Protein AF-A0A346Y4W9-F1 (afdb_monomer_lite)

pLDDT: mean 79.83, std 16.15, range [45.88, 97.44]

Foldseek 3Di:
DDLVVLCVVFDPDDDDDDDDDCVVCVVVCVVVVPPAPPKDWDVDDDDIFIDHDPCPDSVCVCVRRVHDRDPPDDPCDDDDDDDDDDDDDD

Radius of gyration: 22.97 Å; chains: 1; bounding box: 52×39×70 Å

Sequence (90 aa):
MNLRRIVEHELHMPFELDIIDVLERPDLAEDALILATPTLVKESPLPGRRLIGDLSDTHRVMAGLHLPATSPSEPAGGSDPAGGSDEVRT

Secondary structure (DSSP, 8-state):
--HHHHHHHH--S--------TTT-HHHHHHTT--SSSEEEE-SSSSPEEEES----HHHHHHHHT------PPP---------------

InterPro domains:
  IPR011649 KaiB domain [PF07689] (2-65)
  IPR011649 KaiB domain [SM01248] (1-67)
  IPR036249 Thioredoxin-like superfamily [SSF52833] (2-67)
  IPR039022 Circadian clock protein KaiB-like [PTHR41709] (2-69)

Structure (mmCIF, N/CA/C/O backbone):
data_AF-A0A346Y4W9-F1
#
_entry.id   AF-A0A346Y4W9-F1
#
loop_
_atom_site.group_PDB
_atom_site.id
_atom_site.type_symbol
_atom_site.la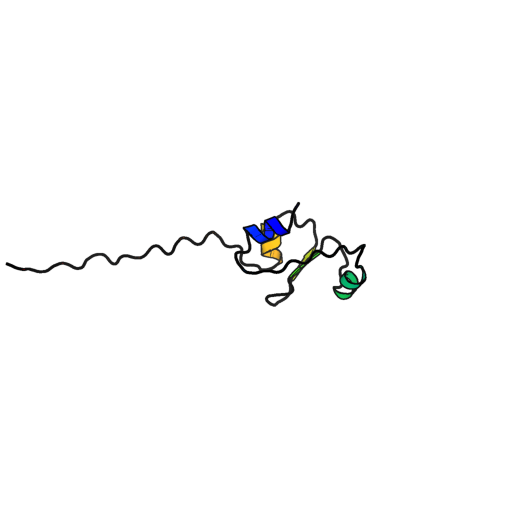bel_atom_id
_atom_site.label_alt_id
_atom_site.label_comp_id
_atom_site.label_asym_id
_atom_site.label_entity_id
_atom_site.label_seq_id
_atom_site.pdbx_PDB_ins_code
_atom_site.Cartn_x
_atom_site.Cartn_y
_atom_site.Cartn_z
_atom_site.occupancy
_atom_site.B_iso_or_equiv
_atom_site.auth_seq_id
_atom_site.auth_comp_id
_atom_site.auth_asym_id
_atom_site.auth_atom_id
_atom_site.pdbx_PDB_model_num
ATOM 1 N N . MET A 1 1 ? 9.352 11.334 -2.377 1.00 56.78 1 MET A N 1
ATOM 2 C CA . MET A 1 1 ? 9.872 10.314 -3.315 1.00 56.78 1 MET A CA 1
ATOM 3 C C . MET A 1 1 ? 8.711 9.809 -4.160 1.00 56.78 1 MET A C 1
ATOM 5 O O . MET A 1 1 ? 7.608 9.787 -3.635 1.00 56.78 1 MET A O 1
ATOM 9 N N . ASN A 1 2 ? 8.908 9.477 -5.438 1.00 75.06 2 ASN A N 1
ATOM 10 C CA . ASN A 1 2 ? 7.807 9.076 -6.324 1.00 75.06 2 ASN A CA 1
ATOM 11 C C . ASN A 1 2 ? 7.861 7.560 -6.586 1.00 75.06 2 ASN A C 1
ATOM 13 O O . ASN A 1 2 ? 8.722 7.116 -7.345 1.00 75.06 2 ASN A O 1
ATOM 17 N N . LEU A 1 3 ? 6.969 6.789 -5.946 1.00 77.19 3 LEU A N 1
ATOM 18 C CA . LEU A 1 3 ? 6.887 5.328 -6.090 1.00 77.19 3 LEU A CA 1
ATOM 19 C C . LEU A 1 3 ? 6.658 4.920 -7.549 1.00 77.19 3 LEU A C 1
ATOM 21 O O . LEU A 1 3 ? 7.287 3.979 -8.020 1.00 77.19 3 LEU A O 1
ATOM 25 N N . ARG A 1 4 ? 5.836 5.683 -8.281 1.00 80.69 4 ARG A N 1
ATOM 26 C CA . ARG A 1 4 ? 5.584 5.462 -9.708 1.00 80.69 4 ARG A CA 1
ATOM 27 C C . ARG A 1 4 ? 6.888 5.398 -10.494 1.00 80.69 4 ARG A C 1
ATOM 29 O O . ARG A 1 4 ? 7.113 4.436 -11.206 1.00 80.69 4 ARG A O 1
ATOM 36 N N . ARG A 1 5 ? 7.783 6.368 -10.288 1.00 80.31 5 ARG A N 1
ATOM 37 C CA . ARG A 1 5 ? 9.074 6.413 -10.987 1.00 80.31 5 ARG A CA 1
ATOM 38 C C . ARG A 1 5 ? 9.925 5.175 -10.689 1.00 80.31 5 ARG A C 1
ATOM 40 O O . ARG A 1 5 ? 10.582 4.661 -11.579 1.00 80.31 5 ARG A O 1
ATOM 47 N N . ILE A 1 6 ? 9.925 4.710 -9.443 1.00 74.50 6 ILE A N 1
ATOM 48 C CA . ILE A 1 6 ? 10.690 3.523 -9.041 1.00 74.50 6 ILE A CA 1
ATOM 49 C C . ILE A 1 6 ? 10.160 2.276 -9.744 1.00 74.50 6 ILE A C 1
ATOM 51 O O . ILE A 1 6 ? 10.923 1.536 -10.350 1.00 74.50 6 ILE A O 1
ATOM 55 N N . VAL A 1 7 ? 8.847 2.082 -9.692 1.00 75.94 7 VAL A N 1
ATOM 56 C CA . VAL A 1 7 ? 8.169 0.947 -10.318 1.00 75.94 7 VAL A CA 1
ATOM 57 C C . VAL A 1 7 ? 8.349 0.998 -11.840 1.00 75.94 7 VAL A C 1
ATOM 59 O O . VAL A 1 7 ? 8.703 -0.014 -12.420 1.00 75.94 7 VAL A O 1
ATOM 62 N N . GLU A 1 8 ? 8.215 2.163 -12.482 1.00 81.12 8 GLU A N 1
ATOM 63 C CA . GLU A 1 8 ? 8.381 2.329 -13.939 1.00 81.12 8 GLU A CA 1
ATOM 64 C C . GLU A 1 8 ? 9.797 2.017 -14.440 1.00 81.12 8 GLU A C 1
ATOM 66 O O . GLU A 1 8 ? 9.947 1.505 -15.546 1.00 81.12 8 GLU A O 1
ATOM 71 N N . HIS A 1 9 ? 10.837 2.321 -13.658 1.00 82.31 9 HIS A N 1
ATOM 72 C CA . HIS A 1 9 ? 12.215 2.023 -14.061 1.00 82.31 9 HIS A CA 1
ATOM 73 C C . HIS A 1 9 ? 12.594 0.548 -13.887 1.00 82.31 9 HIS A C 1
ATOM 75 O O . HIS A 1 9 ? 13.456 0.059 -14.612 1.00 82.31 9 HIS A O 1
ATOM 81 N N . GLU A 1 10 ? 11.974 -0.158 -12.940 1.00 81.44 10 GLU A N 1
ATOM 82 C CA . GLU A 1 10 ? 12.360 -1.530 -12.590 1.00 81.44 10 GLU A CA 1
ATOM 83 C C . GLU A 1 10 ? 11.410 -2.588 -13.163 1.00 81.44 10 GLU A C 1
ATOM 85 O O . GLU A 1 10 ? 11.852 -3.657 -13.600 1.00 81.44 10 GLU A O 1
ATOM 90 N N . LEU A 1 11 ? 10.099 -2.314 -13.183 1.00 80.81 11 LEU A N 1
ATOM 91 C CA . LEU A 1 11 ? 9.111 -3.214 -13.767 1.00 80.81 11 LEU A CA 1
ATOM 92 C C . LEU A 1 11 ? 9.061 -3.028 -15.276 1.00 80.81 11 LEU A C 1
ATOM 94 O O . LEU A 1 11 ? 8.445 -2.113 -15.811 1.00 80.81 11 LEU A O 1
ATOM 98 N N . HIS A 1 12 ? 9.617 -4.011 -15.967 1.00 78.62 12 HIS A N 1
ATOM 99 C CA . HIS A 1 12 ? 9.552 -4.130 -17.419 1.00 78.62 12 HIS A CA 1
ATOM 100 C C . HIS A 1 12 ? 8.302 -4.905 -17.873 1.00 78.62 12 HIS A C 1
ATOM 102 O O . HIS A 1 12 ? 8.327 -5.632 -18.863 1.00 78.62 12 HIS A O 1
ATOM 108 N N . MET A 1 13 ? 7.208 -4.792 -17.118 1.00 80.88 13 MET A N 1
ATOM 109 C CA . MET A 1 13 ? 5.932 -5.446 -17.398 1.00 80.88 13 MET A CA 1
ATOM 110 C C . MET A 1 13 ? 4.781 -4.454 -17.211 1.00 80.88 13 MET A C 1
ATOM 112 O O . MET A 1 13 ? 4.919 -3.522 -16.419 1.00 80.88 13 MET A O 1
ATOM 116 N N . PRO A 1 14 ? 3.645 -4.641 -17.905 1.00 84.69 14 PRO A N 1
ATOM 117 C CA . PRO A 1 14 ? 2.466 -3.821 -17.673 1.00 84.69 14 PRO A CA 1
ATOM 118 C C . PRO A 1 14 ? 2.047 -3.898 -16.205 1.00 84.69 14 PRO A C 1
ATOM 120 O O . PRO A 1 14 ? 1.976 -4.987 -15.631 1.00 84.69 14 PRO A O 1
ATOM 123 N N . PHE A 1 15 ? 1.771 -2.744 -15.611 1.00 87.44 15 PHE A N 1
ATOM 124 C CA . PHE A 1 15 ? 1.284 -2.644 -14.245 1.00 87.44 15 PHE A CA 1
ATOM 125 C C . PHE A 1 15 ? 0.254 -1.521 -14.148 1.00 87.44 15 PHE A C 1
ATOM 127 O O . PHE A 1 15 ? 0.277 -0.559 -14.918 1.00 87.44 15 PHE A O 1
ATOM 134 N N . GLU A 1 16 ? -0.616 -1.641 -13.156 1.00 90.88 16 GLU A N 1
ATOM 135 C CA . GLU A 1 16 ? -1.511 -0.579 -12.718 1.00 90.88 16 GLU A CA 1
ATOM 136 C C . GLU A 1 16 ? -1.105 -0.175 -11.298 1.00 90.88 16 GLU A C 1
ATOM 138 O O . GLU A 1 16 ? -0.663 -1.010 -10.505 1.00 90.88 16 GLU A O 1
ATOM 143 N N . LEU A 1 17 ? -1.161 1.126 -11.007 1.00 90.00 17 LEU A N 1
ATOM 144 C CA . LEU A 1 17 ? -0.776 1.682 -9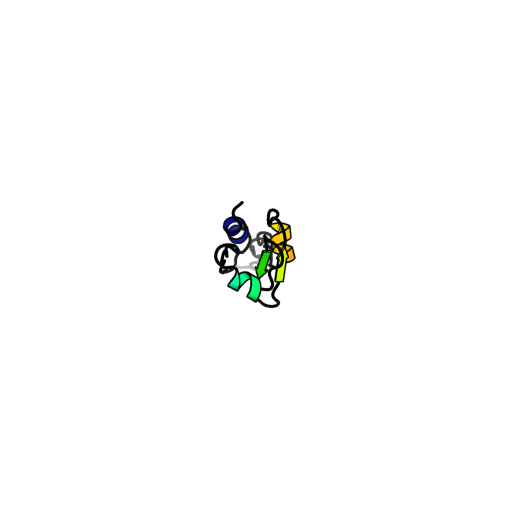.713 1.00 90.00 17 LEU A CA 1
ATOM 145 C C . LEU A 1 17 ? -1.832 2.678 -9.254 1.00 90.00 17 LEU A C 1
ATOM 147 O O . LEU A 1 17 ? -1.910 3.785 -9.795 1.00 90.00 17 LEU A O 1
ATOM 151 N N . ASP A 1 18 ? -2.535 2.302 -8.193 1.00 91.62 18 ASP A N 1
ATOM 152 C CA . ASP A 1 18 ? -3.493 3.152 -7.503 1.00 91.62 18 ASP A CA 1
ATOM 153 C C . ASP A 1 18 ? -2.886 3.696 -6.209 1.00 91.62 18 ASP A C 1
ATOM 155 O O . ASP A 1 18 ? -2.336 2.961 -5.387 1.00 91.62 18 ASP A O 1
ATOM 159 N N . ILE A 1 19 ? -2.969 5.017 -6.037 1.00 91.31 19 ILE A N 1
ATOM 160 C CA . ILE A 1 19 ? -2.542 5.702 -4.816 1.00 91.31 19 ILE A CA 1
ATOM 161 C C . ILE A 1 19 ? -3.800 6.088 -4.054 1.00 91.31 19 ILE A C 1
ATOM 163 O O . ILE A 1 19 ? -4.586 6.911 -4.520 1.00 91.31 19 ILE A O 1
ATOM 167 N N . ILE A 1 20 ? -3.969 5.491 -2.879 1.00 92.94 20 ILE A N 1
ATOM 168 C CA . ILE A 1 20 ? -5.107 5.739 -2.000 1.00 92.94 20 ILE A CA 1
ATOM 169 C C . ILE A 1 20 ? -4.620 6.589 -0.832 1.00 92.94 20 ILE A C 1
ATOM 171 O O . ILE A 1 20 ? -3.752 6.162 -0.066 1.00 92.94 20 ILE A O 1
ATOM 175 N N . ASP A 1 21 ? -5.186 7.785 -0.688 1.00 94.19 21 ASP A N 1
ATOM 176 C CA . ASP A 1 21 ? -5.044 8.555 0.542 1.00 94.19 21 ASP A CA 1
ATOM 177 C C . ASP A 1 21 ? -6.025 8.004 1.584 1.00 94.19 21 ASP A C 1
ATOM 179 O O . ASP A 1 21 ? -7.243 8.091 1.426 1.00 94.19 21 ASP A O 1
ATOM 183 N N . VAL A 1 22 ? -5.489 7.417 2.654 1.00 94.88 22 VAL A N 1
ATOM 184 C CA . VAL A 1 22 ? -6.289 6.805 3.723 1.00 94.88 22 VAL A CA 1
ATOM 185 C C . VAL A 1 22 ? -7.094 7.829 4.527 1.00 94.88 22 VAL A C 1
ATOM 187 O O . VAL A 1 22 ? -8.054 7.452 5.192 1.00 94.88 22 VAL A O 1
ATOM 190 N N . LEU A 1 23 ? -6.711 9.110 4.492 1.00 95.50 23 LEU A N 1
ATOM 191 C CA . LEU A 1 23 ? -7.452 10.187 5.145 1.00 95.50 23 LEU A CA 1
ATOM 192 C C . LEU A 1 23 ? -8.679 10.591 4.322 1.00 95.50 23 LEU A C 1
ATOM 194 O O . LEU A 1 23 ? -9.694 10.982 4.894 1.00 95.50 23 LEU A O 1
ATOM 198 N N . GLU A 1 24 ? -8.599 10.474 2.994 1.00 97.44 24 GLU A N 1
ATOM 199 C CA . GLU A 1 24 ? -9.716 10.755 2.086 1.00 97.44 24 GLU A CA 1
ATOM 200 C C . GLU A 1 24 ? -10.630 9.538 1.889 1.00 97.44 24 GLU A C 1
ATOM 202 O O . GLU A 1 24 ? -11.845 9.688 1.756 1.00 97.44 24 GLU A O 1
ATOM 207 N N . ARG A 1 25 ? -10.052 8.329 1.869 1.00 96.44 25 ARG A N 1
ATOM 208 C CA . ARG A 1 25 ? -10.729 7.048 1.602 1.00 96.44 25 ARG A CA 1
ATOM 209 C C . ARG A 1 25 ? -10.427 6.000 2.688 1.00 96.44 25 ARG A C 1
ATOM 211 O O . ARG A 1 25 ? -9.801 4.976 2.396 1.00 96.44 25 ARG A O 1
ATOM 218 N N . PRO A 1 26 ? -10.844 6.235 3.947 1.00 96.06 26 PRO A N 1
ATOM 219 C CA . PRO A 1 26 ? -10.601 5.299 5.047 1.00 96.06 26 PRO A CA 1
ATOM 220 C C . PRO A 1 26 ? -11.316 3.952 4.859 1.00 96.06 26 PRO A C 1
ATOM 222 O O . PRO A 1 26 ? -10.819 2.939 5.341 1.00 96.06 26 PRO A O 1
ATOM 225 N N . ASP A 1 27 ? -12.426 3.929 4.113 1.00 97.25 27 ASP A N 1
ATOM 226 C CA . ASP A 1 27 ? -13.184 2.726 3.746 1.00 97.25 27 ASP A CA 1
ATOM 227 C C . ASP A 1 27 ? -12.301 1.685 3.045 1.00 97.25 27 ASP A C 1
ATOM 229 O O . ASP A 1 27 ? -12.229 0.531 3.461 1.00 97.25 27 ASP A O 1
ATOM 233 N N . LEU A 1 28 ? -11.540 2.117 2.036 1.00 95.88 28 LEU A N 1
ATOM 234 C CA . LEU A 1 28 ? -10.658 1.228 1.277 1.00 95.88 28 LEU A CA 1
ATOM 235 C C . LEU A 1 28 ? -9.489 0.713 2.123 1.00 95.88 28 LEU A C 1
ATOM 237 O O . LEU A 1 28 ? -9.019 -0.408 1.931 1.00 95.88 28 LEU A O 1
ATOM 241 N N . ALA A 1 29 ? -9.004 1.531 3.059 1.00 95.00 29 ALA A N 1
ATOM 242 C CA . ALA A 1 29 ? -7.944 1.135 3.976 1.00 95.00 29 ALA A CA 1
ATOM 243 C C . ALA A 1 29 ? -8.432 0.069 4.969 1.00 95.00 29 ALA A C 1
ATOM 245 O O . ALA A 1 29 ? -7.702 -0.886 5.242 1.00 95.00 29 ALA A O 1
ATOM 246 N N . GLU A 1 30 ? -9.659 0.207 5.477 1.00 95.44 30 GLU A N 1
ATOM 247 C CA . GLU A 1 30 ? -10.294 -0.763 6.372 1.00 95.44 30 GLU A CA 1
ATOM 248 C C . GLU A 1 30 ? -10.560 -2.095 5.663 1.00 95.44 30 GLU A C 1
ATOM 250 O O . GLU A 1 30 ? -10.122 -3.138 6.156 1.00 95.44 30 GLU A O 1
ATOM 255 N N . ASP A 1 31 ? -11.159 -2.063 4.469 1.00 95.44 31 ASP A N 1
ATOM 256 C CA . ASP A 1 31 ? -11.413 -3.256 3.649 1.00 95.44 31 ASP A CA 1
ATOM 257 C C . ASP A 1 31 ? -10.114 -4.008 3.322 1.00 95.44 31 ASP A C 1
ATOM 259 O O . ASP A 1 31 ? -10.051 -5.242 3.329 1.00 95.44 31 ASP A O 1
ATOM 263 N N . ALA A 1 32 ? -9.032 -3.263 3.085 1.00 93.25 32 ALA A N 1
ATOM 264 C CA . ALA A 1 32 ? -7.711 -3.822 2.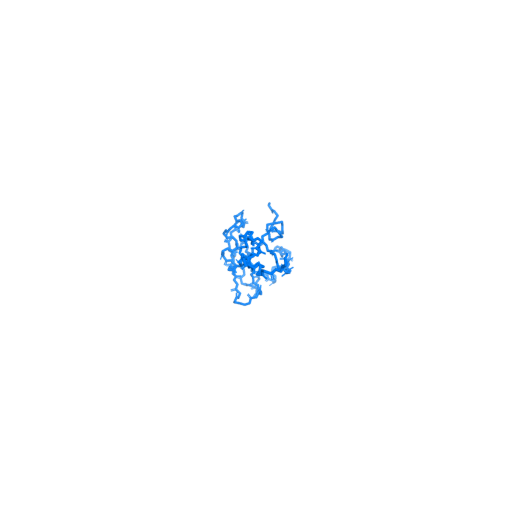849 1.00 93.25 32 ALA A CA 1
ATOM 265 C C . ALA A 1 32 ? -6.940 -4.166 4.139 1.00 93.25 32 ALA A C 1
ATOM 267 O O . ALA A 1 32 ? -5.802 -4.633 4.030 1.00 93.25 32 ALA A O 1
ATOM 268 N N . LEU A 1 33 ? -7.518 -3.990 5.333 1.00 94.50 33 LEU A N 1
ATOM 269 C CA . LEU A 1 33 ? -6.900 -4.238 6.644 1.00 94.50 33 LEU A CA 1
ATOM 270 C C . LEU A 1 33 ? -5.559 -3.504 6.835 1.00 94.50 33 LEU A C 1
ATOM 272 O O . LEU A 1 33 ? -4.574 -4.062 7.332 1.00 94.50 33 LEU A O 1
ATOM 276 N N . ILE A 1 34 ? -5.497 -2.245 6.407 1.00 95.19 34 ILE A N 1
ATOM 277 C CA . ILE A 1 34 ? -4.306 -1.404 6.513 1.00 95.19 34 ILE A CA 1
ATOM 278 C C . ILE A 1 34 ? -4.210 -0.832 7.929 1.00 95.19 34 ILE A C 1
ATOM 280 O O . ILE A 1 34 ? -4.915 0.100 8.297 1.00 95.19 34 ILE A O 1
ATOM 284 N N . LEU A 1 35 ? -3.293 -1.385 8.724 1.00 92.81 35 LEU A N 1
ATOM 285 C CA . LEU A 1 35 ? -3.051 -0.951 10.108 1.00 92.81 35 LEU A CA 1
ATOM 286 C C . LEU A 1 35 ? -1.972 0.130 10.235 1.00 92.81 35 LEU A C 1
ATOM 288 O O . LEU A 1 35 ? -1.830 0.747 11.288 1.00 92.81 35 LEU A O 1
ATOM 292 N N . ALA A 1 36 ? -1.172 0.326 9.188 1.00 93.56 36 ALA A N 1
ATOM 293 C CA . ALA A 1 36 ? -0.060 1.262 9.186 1.00 93.56 36 ALA A CA 1
ATOM 294 C C . ALA A 1 36 ? 0.114 1.895 7.806 1.00 93.56 36 ALA A C 1
ATOM 296 O O . ALA A 1 36 ? -0.122 1.264 6.776 1.00 93.56 36 ALA A O 1
ATOM 297 N N . THR A 1 37 ? 0.590 3.132 7.787 1.00 92.75 37 THR A N 1
ATOM 298 C CA . THR A 1 37 ? 0.974 3.841 6.565 1.00 92.75 37 THR A CA 1
ATOM 299 C C . THR A 1 37 ? 2.456 4.216 6.613 1.00 92.75 37 THR A C 1
ATOM 301 O O . THR A 1 37 ? 2.933 4.591 7.687 1.00 92.75 37 THR A O 1
ATOM 304 N N . PRO A 1 38 ? 3.181 4.180 5.480 1.00 92.19 38 PRO A N 1
ATOM 305 C CA . PRO A 1 38 ? 2.728 3.748 4.154 1.00 92.19 38 PRO A CA 1
ATOM 306 C C . PRO A 1 38 ? 2.634 2.215 4.041 1.00 92.19 38 PRO A C 1
ATOM 308 O O . PRO A 1 38 ? 3.487 1.505 4.576 1.00 92.19 38 PRO A O 1
ATOM 311 N N . THR A 1 39 ? 1.630 1.715 3.309 1.00 93.62 39 THR A N 1
ATOM 312 C CA . THR A 1 39 ? 1.522 0.298 2.920 1.00 93.62 39 THR A CA 1
ATOM 313 C C . THR A 1 39 ? 1.362 0.183 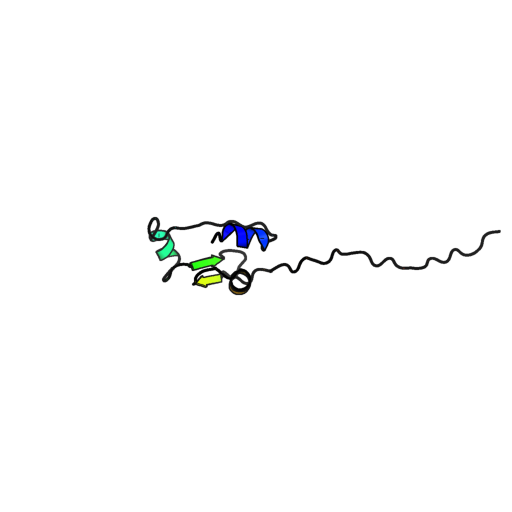1.410 1.00 93.62 39 THR A C 1
ATOM 315 O O . THR A 1 39 ? 0.522 0.853 0.819 1.00 93.62 39 THR A O 1
ATOM 318 N N . LEU A 1 40 ? 2.148 -0.699 0.798 1.00 93.06 40 LEU A N 1
ATOM 319 C CA . LEU A 1 40 ? 2.037 -1.081 -0.604 1.00 93.06 40 LEU A CA 1
ATOM 320 C C . LEU A 1 40 ? 1.483 -2.502 -0.706 1.00 93.06 40 LEU A C 1
ATOM 322 O O . LEU A 1 40 ? 1.972 -3.410 -0.030 1.00 93.06 40 LEU A O 1
ATOM 326 N N . VAL A 1 41 ? 0.481 -2.698 -1.559 1.00 92.94 41 VAL A N 1
ATOM 327 C CA . VAL A 1 41 ? -0.176 -3.990 -1.781 1.00 92.94 41 VAL A CA 1
ATOM 328 C C . VAL A 1 41 ? 0.003 -4.394 -3.241 1.00 92.94 41 VAL A C 1
ATOM 330 O O . VAL A 1 41 ? -0.320 -3.630 -4.141 1.00 92.94 41 VAL A O 1
ATOM 333 N N . LYS A 1 42 ? 0.515 -5.605 -3.477 1.00 92.25 42 LYS A N 1
ATOM 334 C CA . LYS A 1 42 ? 0.485 -6.263 -4.785 1.00 92.25 42 LYS A CA 1
ATOM 335 C C . LYS A 1 42 ? -0.710 -7.204 -4.816 1.00 92.25 42 LYS A C 1
ATOM 337 O O . LYS A 1 42 ? -0.692 -8.228 -4.128 1.00 92.25 42 LYS A O 1
ATOM 342 N N . GLU A 1 43 ? -1.698 -6.882 -5.636 1.00 92.50 43 GLU A N 1
ATOM 343 C CA . GLU A 1 43 ? -2.885 -7.718 -5.839 1.00 92.50 43 GLU A CA 1
ATOM 344 C C . GLU A 1 43 ? -2.647 -8.810 -6.885 1.00 92.50 43 GLU A C 1
ATOM 346 O O . GLU A 1 43 ? -3.064 -9.955 -6.704 1.00 92.50 43 GLU A O 1
ATOM 351 N N . SER A 1 44 ? -1.899 -8.487 -7.944 1.00 89.75 44 SER A N 1
ATOM 352 C CA . SER A 1 44 ? -1.568 -9.413 -9.024 1.00 89.75 44 SER A CA 1
ATOM 353 C C . SER A 1 44 ? -0.121 -9.230 -9.521 1.00 89.75 44 SER A C 1
ATOM 355 O O . SER A 1 44 ? 0.464 -8.162 -9.333 1.00 89.75 44 SER A O 1
ATOM 357 N N . PRO A 1 45 ? 0.503 -10.273 -10.104 1.00 87.69 45 PRO A N 1
ATOM 358 C CA . PRO A 1 45 ? 0.035 -11.660 -10.157 1.00 87.69 45 PRO A CA 1
ATOM 359 C C . PRO A 1 45 ? 0.042 -12.319 -8.769 1.00 87.69 45 PRO A C 1
ATOM 361 O O . PRO A 1 45 ? 0.807 -11.926 -7.881 1.00 87.69 45 PRO A O 1
ATOM 364 N N . LEU A 1 46 ? -0.800 -13.337 -8.577 1.00 89.56 46 LEU A N 1
ATOM 365 C CA . LEU A 1 46 ? -0.857 -14.095 -7.326 1.00 89.56 46 LEU A CA 1
ATOM 366 C C . LEU A 1 46 ? 0.467 -14.843 -7.054 1.00 89.56 46 LEU A C 1
ATOM 368 O O . LEU A 1 46 ? 1.164 -15.220 -7.996 1.00 89.56 46 LEU A O 1
ATOM 372 N N . PRO A 1 47 ? 0.815 -15.103 -5.780 1.00 91.00 47 PRO A N 1
ATOM 373 C CA . PRO A 1 47 ? 0.095 -14.704 -4.570 1.00 91.00 47 PRO A CA 1
ATOM 374 C C . PRO A 1 47 ? 0.276 -13.215 -4.245 1.00 91.00 47 PRO A C 1
ATOM 376 O O . PRO A 1 47 ? 1.338 -12.635 -4.501 1.00 91.00 47 PRO A O 1
ATOM 379 N N . GLY A 1 48 ? -0.749 -12.618 -3.632 1.00 92.12 48 GLY A N 1
ATOM 380 C CA . GLY A 1 48 ? -0.697 -11.235 -3.163 1.00 92.12 48 GLY A CA 1
ATOM 381 C C . GLY A 1 48 ? 0.410 -11.004 -2.126 1.00 92.12 48 GLY A C 1
ATOM 382 O O . GLY A 1 48 ? 0.829 -11.924 -1.407 1.00 92.12 48 GLY A O 1
ATOM 383 N N . ARG A 1 49 ? 0.926 -9.773 -2.072 1.00 93.81 49 ARG A N 1
ATOM 384 C CA . ARG A 1 49 ? 2.007 -9.358 -1.158 1.00 93.81 49 ARG A CA 1
ATOM 385 C C . ARG A 1 49 ? 1.723 -7.980 -0.578 1.00 93.81 49 ARG A C 1
ATOM 387 O O . ARG A 1 49 ? 1.066 -7.169 -1.218 1.00 93.81 49 ARG A O 1
ATOM 394 N N . ARG A 1 50 ? 2.228 -7.721 0.629 1.00 93.12 50 ARG A N 1
ATOM 395 C CA . ARG A 1 50 ? 2.100 -6.431 1.317 1.00 93.12 50 ARG A CA 1
ATOM 396 C C . ARG A 1 50 ? 3.451 -6.013 1.875 1.00 93.12 50 ARG A C 1
ATOM 398 O O . ARG A 1 50 ? 4.186 -6.858 2.383 1.00 93.12 50 ARG A O 1
ATOM 405 N N . LEU A 1 51 ? 3.756 -4.726 1.793 1.00 92.19 51 LEU A N 1
ATOM 406 C CA . LEU A 1 51 ? 4.972 -4.129 2.327 1.00 92.19 51 LEU A CA 1
ATOM 407 C C . LEU A 1 51 ? 4.614 -2.863 3.101 1.00 92.19 51 LEU A C 1
ATOM 409 O O . LEU A 1 51 ? 3.949 -1.986 2.561 1.00 92.19 51 LEU A O 1
ATOM 413 N N . ILE A 1 52 ? 5.074 -2.771 4.347 1.00 92.31 52 ILE A N 1
ATOM 414 C CA . ILE A 1 52 ? 4.867 -1.612 5.225 1.00 92.31 52 ILE A CA 1
ATOM 415 C C . ILE A 1 52 ? 6.205 -0.887 5.383 1.00 92.31 52 ILE A C 1
ATOM 417 O O . ILE A 1 52 ? 7.223 -1.536 5.633 1.00 92.31 52 ILE A O 1
ATOM 421 N N . GLY A 1 53 ? 6.211 0.441 5.264 1.00 87.69 53 GLY A N 1
ATOM 422 C CA . GLY A 1 53 ? 7.400 1.266 5.492 1.00 87.69 53 GLY A CA 1
ATOM 423 C C . GLY A 1 53 ? 7.534 2.423 4.509 1.00 87.69 53 GLY A C 1
ATOM 424 O O . GLY A 1 53 ? 6.630 2.702 3.733 1.00 87.69 53 GLY A O 1
ATOM 425 N N . ASP A 1 54 ? 8.681 3.101 4.534 1.00 82.38 54 ASP A N 1
ATOM 426 C CA . ASP A 1 54 ? 8.931 4.339 3.777 1.00 82.38 54 ASP A CA 1
ATOM 427 C C . ASP A 1 54 ? 9.043 4.170 2.247 1.00 82.38 54 ASP A C 1
ATOM 429 O O . ASP A 1 54 ? 9.145 5.167 1.530 1.00 82.38 54 ASP A O 1
ATOM 433 N N . LEU A 1 55 ? 9.015 2.924 1.752 1.00 85.31 55 LEU A N 1
ATOM 434 C CA . LEU A 1 55 ? 9.144 2.538 0.340 1.00 85.31 55 LEU A CA 1
ATOM 435 C C . LEU A 1 55 ? 10.355 3.183 -0.366 1.00 85.31 55 LEU A C 1
ATOM 437 O O . LEU A 1 55 ? 10.345 3.301 -1.588 1.00 85.31 55 LEU A O 1
ATOM 441 N N . SER A 1 56 ? 11.372 3.613 0.396 1.00 83.56 56 SER A N 1
ATOM 442 C CA . SER A 1 56 ? 12.512 4.411 -0.081 1.00 83.56 56 SER A CA 1
ATOM 443 C C . SER A 1 56 ? 13.511 3.618 -0.923 1.00 83.56 56 SER A C 1
ATOM 445 O O . SER A 1 56 ? 14.116 4.143 -1.857 1.00 83.56 56 SER A O 1
ATOM 447 N N . ASP A 1 57 ? 13.654 2.339 -0.593 1.00 84.88 57 ASP A N 1
ATOM 448 C CA . ASP A 1 57 ? 14.595 1.413 -1.202 1.00 84.88 57 ASP A CA 1
ATOM 449 C C . ASP A 1 57 ? 13.883 0.531 -2.229 1.00 84.88 57 ASP A C 1
ATOM 451 O O . ASP A 1 57 ? 13.167 -0.418 -1.895 1.00 84.88 57 ASP A O 1
ATOM 455 N N . THR A 1 58 ? 14.126 0.846 -3.496 1.00 84.81 58 THR A N 1
ATOM 456 C CA . THR A 1 58 ? 13.633 0.115 -4.659 1.00 84.81 58 THR A CA 1
ATOM 457 C C . THR A 1 58 ? 13.889 -1.388 -4.584 1.00 84.81 58 THR A C 1
ATOM 459 O O . THR A 1 58 ? 12.979 -2.181 -4.817 1.00 84.81 58 THR A O 1
ATOM 462 N N . HIS A 1 59 ? 15.104 -1.806 -4.230 1.00 85.00 59 HIS A N 1
ATOM 463 C CA . HIS A 1 59 ? 15.467 -3.219 -4.217 1.00 85.00 59 HIS A CA 1
ATOM 464 C C . HIS A 1 59 ? 14.686 -3.966 -3.129 1.00 85.00 59 HIS A C 1
ATOM 466 O O . HIS A 1 59 ? 14.182 -5.069 -3.354 1.00 85.00 59 HIS A O 1
ATOM 472 N N . ARG A 1 60 ? 14.506 -3.338 -1.960 1.00 86.94 60 ARG A N 1
ATOM 473 C CA . ARG A 1 60 ? 13.657 -3.882 -0.888 1.00 86.94 60 ARG A CA 1
ATOM 474 C C . ARG A 1 60 ? 12.186 -3.941 -1.284 1.00 86.94 60 ARG A C 1
ATOM 476 O O . ARG A 1 60 ? 11.518 -4.906 -0.916 1.00 86.94 60 ARG A O 1
ATOM 483 N N . VAL A 1 61 ? 11.690 -2.958 -2.036 1.00 88.56 61 VAL A N 1
ATOM 484 C CA . VAL A 1 61 ? 10.320 -2.970 -2.569 1.00 88.56 61 VAL A CA 1
ATOM 485 C C . VAL A 1 61 ? 10.126 -4.146 -3.526 1.00 88.56 61 VAL A C 1
ATOM 487 O O . VAL A 1 61 ? 9.234 -4.966 -3.307 1.00 88.56 61 VAL A O 1
ATOM 490 N N . MET A 1 62 ? 10.998 -4.292 -4.525 1.00 87.62 62 MET A N 1
ATOM 491 C CA . MET A 1 62 ? 10.917 -5.373 -5.514 1.00 87.62 62 MET A CA 1
ATOM 492 C C . MET A 1 62 ? 11.006 -6.757 -4.860 1.00 87.62 62 MET A C 1
ATOM 494 O O . MET A 1 62 ? 10.168 -7.626 -5.118 1.00 87.62 62 MET A O 1
ATOM 498 N N . ALA A 1 63 ? 11.961 -6.940 -3.942 1.00 88.31 63 ALA A N 1
ATOM 499 C CA . ALA A 1 63 ? 12.121 -8.182 -3.195 1.00 88.31 63 ALA A CA 1
ATOM 500 C C . ALA A 1 63 ? 10.906 -8.480 -2.297 1.00 88.31 63 ALA A C 1
ATOM 502 O O . ALA A 1 63 ? 10.384 -9.595 -2.307 1.00 88.31 63 ALA A O 1
ATOM 503 N N . GLY A 1 64 ? 10.405 -7.483 -1.558 1.00 88.50 64 GLY A N 1
ATOM 504 C CA . GLY A 1 64 ? 9.234 -7.631 -0.690 1.00 88.50 64 GLY A CA 1
ATOM 505 C C . GLY A 1 64 ? 7.978 -8.047 -1.461 1.00 88.50 64 GLY A C 1
ATOM 506 O O . GLY A 1 64 ? 7.225 -8.921 -1.023 1.00 88.50 64 GLY A O 1
ATOM 507 N N . LEU A 1 65 ? 7.793 -7.496 -2.662 1.00 88.69 65 LEU A N 1
ATOM 508 C CA . LEU A 1 65 ? 6.667 -7.825 -3.536 1.00 88.69 65 LEU A CA 1
ATOM 509 C C . LEU A 1 65 ? 6.865 -9.106 -4.364 1.00 88.69 65 LEU A C 1
ATOM 511 O O . LEU A 1 65 ? 5.917 -9.550 -5.017 1.00 88.69 65 LEU A O 1
ATOM 515 N N . HIS A 1 66 ? 8.044 -9.737 -4.288 1.00 87.88 66 HIS A N 1
ATOM 516 C CA . HIS A 1 66 ? 8.431 -10.884 -5.118 1.00 87.88 66 HIS A CA 1
ATOM 517 C C . HIS A 1 66 ? 8.254 -10.595 -6.614 1.00 87.88 66 HIS A C 1
ATOM 519 O O . HIS A 1 66 ? 7.721 -11.416 -7.363 1.00 87.88 66 HIS A O 1
ATOM 525 N N . LEU A 1 67 ? 8.648 -9.394 -7.031 1.00 84.56 67 LEU A N 1
ATOM 526 C CA . LEU A 1 67 ? 8.628 -8.994 -8.429 1.00 84.56 67 LEU A CA 1
ATOM 527 C C . LEU A 1 67 ? 10.000 -9.278 -9.047 1.00 84.56 67 LEU A C 1
ATOM 529 O O . LEU A 1 67 ? 11.016 -9.093 -8.373 1.00 84.56 67 LEU A O 1
ATOM 533 N N . PRO A 1 68 ? 10.053 -9.736 -10.307 1.00 75.62 68 PRO A N 1
ATOM 534 C CA . PRO A 1 68 ? 11.318 -9.906 -10.997 1.00 75.62 68 PRO A CA 1
ATOM 535 C C . PRO A 1 68 ? 11.962 -8.527 -11.170 1.00 75.62 68 PRO A C 1
ATOM 537 O O . PRO A 1 68 ? 11.484 -7.703 -11.944 1.00 75.62 68 PRO A O 1
ATOM 540 N N . ALA A 1 69 ? 13.036 -8.265 -10.427 1.00 64.88 69 ALA A N 1
ATOM 541 C CA . ALA A 1 69 ? 13.950 -7.184 -10.754 1.00 64.88 69 ALA A CA 1
ATOM 542 C C . ALA A 1 69 ? 14.806 -7.677 -11.926 1.00 64.88 69 ALA A C 1
ATOM 544 O O . ALA A 1 69 ? 15.568 -8.636 -11.787 1.00 64.88 69 ALA A O 1
ATOM 545 N N . THR A 1 70 ? 14.636 -7.085 -13.103 1.00 60.41 70 THR A N 1
ATOM 546 C CA . THR A 1 70 ? 15.473 -7.427 -14.254 1.00 60.41 70 THR A CA 1
ATOM 547 C C . THR A 1 70 ? 16.876 -6.888 -13.992 1.00 60.41 70 THR A C 1
ATOM 549 O O . THR A 1 70 ? 17.099 -5.681 -13.989 1.00 60.41 70 THR A O 1
ATOM 552 N N . SER A 1 71 ? 17.847 -7.788 -13.807 1.00 52.16 71 SER A N 1
ATOM 553 C CA . SER A 1 71 ? 19.209 -7.482 -14.257 1.00 52.16 71 SER A CA 1
ATOM 554 C C . SER A 1 71 ? 19.116 -7.300 -15.770 1.00 52.16 71 SER A C 1
ATOM 556 O O . SER A 1 71 ? 18.486 -8.162 -16.389 1.00 52.16 71 SER A O 1
ATOM 558 N N . PRO A 1 72 ? 19.648 -6.214 -16.363 1.00 52.41 72 PRO A N 1
ATOM 559 C CA . PRO A 1 72 ? 19.516 -5.955 -17.791 1.00 52.41 72 PRO A CA 1
ATOM 560 C C . PRO A 1 72 ? 19.927 -7.222 -18.527 1.00 52.41 72 PRO A C 1
ATOM 562 O O . PRO A 1 72 ? 21.064 -7.672 -18.402 1.00 52.41 72 PRO A O 1
ATOM 565 N N . SER A 1 73 ? 18.957 -7.849 -19.190 1.00 47.53 73 SER A N 1
ATOM 566 C CA . SER A 1 73 ? 19.170 -9.055 -19.969 1.00 47.53 73 SER A CA 1
ATOM 567 C C . SER A 1 73 ? 20.343 -8.790 -20.899 1.00 47.53 73 SER A C 1
ATOM 569 O O . SER A 1 73 ? 20.257 -7.886 -21.736 1.00 47.53 73 SER A O 1
ATOM 571 N N . GLU A 1 74 ? 21.432 -9.545 -20.737 1.00 47.72 74 GLU A N 1
ATOM 572 C CA . GLU A 1 74 ? 22.449 -9.630 -21.776 1.00 47.72 74 GLU A CA 1
ATOM 573 C C . GLU A 1 74 ? 21.719 -9.893 -23.096 1.00 47.72 74 GLU A C 1
ATOM 575 O O . GLU A 1 74 ? 20.826 -10.753 -23.144 1.00 47.72 74 GLU A O 1
ATOM 580 N N . PRO A 1 75 ? 22.016 -9.132 -24.160 1.00 49.03 75 PRO A N 1
ATOM 581 C CA . PRO A 1 75 ? 21.436 -9.433 -25.447 1.00 49.03 75 PRO A CA 1
ATOM 582 C C . PRO A 1 75 ? 21.862 -10.855 -25.799 1.00 49.03 75 PRO A C 1
ATOM 584 O O . PRO A 1 75 ? 23.046 -11.186 -25.739 1.00 49.03 75 PRO A O 1
ATOM 587 N N . ALA A 1 76 ? 20.888 -11.691 -26.152 1.00 55.44 76 ALA A N 1
ATOM 588 C CA . ALA A 1 76 ? 21.118 -12.968 -26.803 1.00 55.44 76 ALA A CA 1
ATOM 589 C C . ALA A 1 76 ? 21.876 -12.714 -28.123 1.00 55.44 76 ALA A C 1
ATOM 591 O O . ALA A 1 76 ? 21.278 -12.537 -29.181 1.00 55.44 76 ALA A O 1
ATOM 592 N N . GLY A 1 77 ? 23.199 -12.595 -28.030 1.00 51.62 77 GLY A N 1
ATOM 593 C CA . GLY A 1 77 ? 24.137 -12.451 -29.133 1.00 51.62 77 GLY A CA 1
ATOM 594 C C . GLY A 1 77 ? 24.623 -13.836 -29.525 1.00 51.62 77 GLY A C 1
ATOM 595 O O . GLY A 1 77 ? 25.171 -14.561 -28.698 1.00 51.62 77 GLY A O 1
ATOM 596 N N . GLY A 1 78 ? 24.327 -14.214 -30.764 1.00 53.53 78 GLY A N 1
ATOM 597 C CA . GLY A 1 78 ? 24.364 -15.582 -31.251 1.00 53.53 78 GLY A CA 1
ATOM 598 C C . GLY A 1 78 ? 25.706 -16.285 -31.087 1.00 53.53 78 GLY A C 1
ATOM 599 O O . GLY A 1 78 ? 26.773 -15.754 -31.381 1.00 53.53 78 GLY A O 1
ATOM 600 N N . SER A 1 79 ? 25.621 -17.550 -30.700 1.00 50.25 79 SER A N 1
ATOM 601 C CA . SER A 1 79 ? 26.599 -18.546 -31.104 1.00 50.25 79 SER A CA 1
ATOM 602 C C . SER A 1 79 ? 26.531 -18.695 -32.627 1.00 50.25 79 SER A C 1
ATOM 604 O O . SER A 1 79 ? 25.690 -19.435 -33.136 1.00 50.25 79 SER A O 1
ATOM 606 N N . ASP A 1 80 ? 27.396 -17.976 -33.340 1.00 57.56 80 ASP A N 1
ATOM 607 C CA . ASP A 1 80 ? 27.863 -18.374 -34.668 1.00 57.56 80 ASP A CA 1
ATOM 608 C C . ASP A 1 80 ? 28.570 -19.735 -34.531 1.00 57.56 80 ASP A C 1
ATOM 610 O O . ASP A 1 80 ? 29.583 -19.825 -33.825 1.00 57.56 80 ASP A O 1
ATOM 614 N N . PRO A 1 81 ? 28.098 -20.819 -35.173 1.00 56.50 81 PRO A N 1
ATOM 615 C CA . PRO A 1 81 ? 28.923 -21.998 -35.334 1.00 56.50 81 PRO A CA 1
ATOM 616 C C . PRO A 1 81 ? 29.939 -21.708 -36.442 1.00 56.50 81 PRO A C 1
ATOM 618 O O . PRO A 1 81 ? 29.614 -21.637 -37.627 1.00 56.50 81 PRO A O 1
ATOM 621 N N . ALA A 1 82 ? 31.190 -21.532 -36.033 1.00 54.31 82 ALA A N 1
ATOM 622 C CA . ALA A 1 82 ? 32.333 -21.513 -36.925 1.00 54.31 82 ALA A CA 1
ATOM 623 C C . ALA A 1 82 ? 32.395 -22.786 -37.793 1.00 54.31 82 ALA A C 1
ATOM 625 O O . ALA A 1 82 ? 32.257 -23.898 -37.286 1.00 54.31 82 ALA A O 1
ATOM 626 N N . GLY A 1 83 ? 32.731 -22.602 -39.074 1.00 49.09 83 GLY A N 1
ATOM 627 C CA . GLY A 1 83 ? 33.526 -23.573 -39.831 1.00 49.09 83 GLY A CA 1
ATOM 628 C C . GLY A 1 83 ? 32.769 -24.530 -40.750 1.00 49.09 83 GLY A C 1
ATOM 629 O O . GLY A 1 83 ? 32.782 -25.736 -40.527 1.00 49.09 83 GLY A O 1
ATOM 630 N N . GLY A 1 84 ? 32.201 -24.013 -41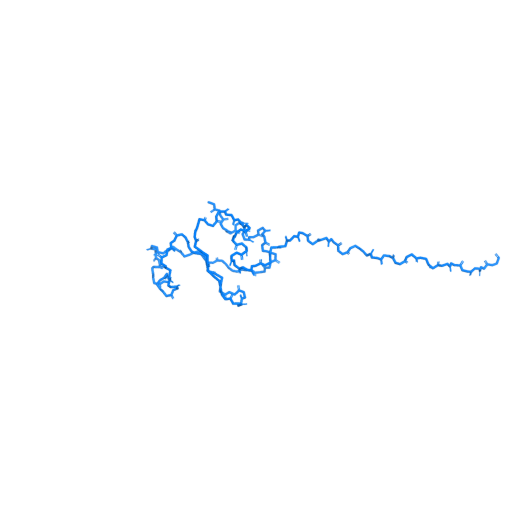.841 1.00 45.88 84 GLY A N 1
ATOM 631 C CA . GLY A 1 84 ? 32.008 -24.799 -43.061 1.00 45.88 84 GLY A CA 1
ATOM 632 C C . GLY A 1 84 ? 33.259 -24.694 -43.932 1.00 45.88 84 GLY A C 1
ATOM 633 O O . GLY A 1 84 ? 33.481 -23.666 -44.565 1.00 45.88 84 GLY A O 1
ATOM 634 N N . SER A 1 85 ? 34.096 -25.727 -43.915 1.00 57.03 85 SER A N 1
ATOM 635 C CA . SER A 1 85 ? 35.222 -25.896 -44.834 1.00 57.03 85 SER A CA 1
ATOM 636 C C . SER A 1 85 ? 34.683 -26.029 -46.259 1.00 57.03 85 SER A C 1
ATOM 638 O O . SER A 1 85 ? 33.987 -26.999 -46.555 1.00 57.03 85 SER A O 1
ATOM 640 N N . ASP A 1 86 ? 34.984 -25.067 -47.130 1.00 56.12 86 ASP A N 1
ATOM 641 C CA . ASP A 1 86 ? 34.730 -25.195 -48.566 1.00 56.12 86 ASP A CA 1
ATOM 642 C C . ASP A 1 86 ? 35.796 -26.129 -49.164 1.00 56.12 86 ASP A C 1
ATOM 644 O O . ASP A 1 86 ? 36.995 -25.831 -49.188 1.00 56.12 86 ASP A O 1
ATOM 648 N N . GLU A 1 87 ? 35.346 -27.323 -49.535 1.00 58.75 87 GLU A N 1
ATOM 649 C CA . GLU A 1 87 ? 36.110 -28.374 -50.186 1.00 58.75 87 GLU A CA 1
ATOM 650 C C . GLU A 1 87 ? 36.082 -28.143 -51.705 1.00 58.75 87 GLU A C 1
ATOM 652 O O . GLU A 1 87 ? 35.036 -28.221 -52.337 1.00 58.75 87 GLU A O 1
ATOM 657 N N . VAL A 1 88 ? 37.269 -27.906 -52.275 1.00 56.72 88 VAL A N 1
ATOM 658 C CA . VAL A 1 88 ? 37.687 -28.249 -53.648 1.00 56.72 88 VAL A CA 1
ATOM 659 C C . VAL A 1 88 ? 36.747 -27.831 -54.791 1.00 56.72 88 VAL A C 1
ATOM 661 O O . VAL A 1 88 ? 35.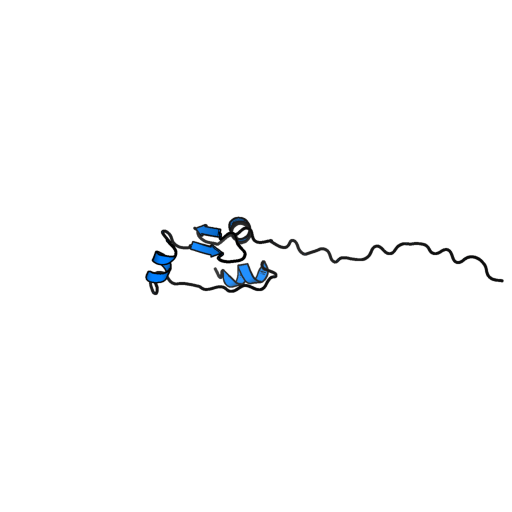794 -28.530 -55.139 1.00 56.72 88 VAL A O 1
ATOM 664 N N . ARG A 1 89 ? 37.179 -26.831 -55.578 1.00 54.12 89 ARG A N 1
ATOM 665 C CA . ARG A 1 89 ? 36.923 -26.866 -57.026 1.00 54.12 89 ARG A CA 1
ATOM 666 C C . ARG A 1 89 ? 37.942 -26.103 -57.882 1.00 54.12 89 ARG A C 1
ATOM 668 O O . ARG A 1 89 ? 37.897 -24.883 -57.959 1.00 54.12 89 ARG A O 1
ATOM 675 N N . THR A 1 90 ? 38.667 -26.912 -58.661 1.00 55.22 90 THR A N 1
ATOM 676 C CA . THR A 1 90 ? 39.311 -26.661 -59.973 1.00 55.22 90 THR A CA 1
ATOM 677 C C . THR A 1 90 ? 40.613 -25.877 -60.021 1.00 55.22 90 THR A C 1
ATOM 679 O O . THR A 1 90 ? 40.617 -24.675 -59.694 1.00 55.22 90 THR A O 1
#

Organism: NCBI:txid1608957